Protein AF-A0A9E3BEH0-F1 (afdb_monomer)

Sequence (137 aa):
MIRALLLALLLLCVAPVHAPAQGVAAADPRVEAAIPAAARARPGVRLDPEAATRAYLATVPPAERARSDAYFEGGYWIRLWSFLLSAAVLLLVLAAGWSRRMRDRAERITRRRSLQVFVYWVQLAAVTTLLGFPLDV

Structure (mmCIF, N/CA/C/O backbone):
data_AF-A0A9E3BEH0-F1
#
_entry.id   AF-A0A9E3BEH0-F1
#
loop_
_atom_site.group_PDB
_atom_site.id
_atom_site.type_symbol
_atom_site.label_atom_id
_atom_site.label_alt_id
_atom_site.label_comp_id
_atom_site.label_asym_id
_atom_site.label_entity_id
_atom_site.label_seq_id
_atom_site.pdbx_PDB_ins_code
_atom_site.Cartn_x
_atom_site.Cartn_y
_atom_site.Cartn_z
_atom_site.occupancy
_atom_site.B_iso_or_equiv
_atom_site.auth_seq_id
_atom_site.auth_comp_id
_atom_site.auth_asym_id
_atom_site.auth_atom_id
_atom_site.pdbx_PDB_model_num
ATOM 1 N N . MET A 1 1 ? -1.594 -27.669 25.861 1.00 58.53 1 MET A N 1
ATOM 2 C CA . MET A 1 1 ? -2.152 -27.735 24.489 1.00 58.53 1 MET A CA 1
ATOM 3 C C . MET A 1 1 ? -1.660 -26.603 23.583 1.00 58.53 1 MET A C 1
ATOM 5 O O . MET A 1 1 ? -1.070 -26.913 22.563 1.00 58.53 1 MET A O 1
ATOM 9 N N . ILE A 1 2 ? -1.781 -25.320 23.955 1.00 53.97 2 ILE A N 1
ATOM 10 C CA . ILE A 1 2 ? -1.385 -24.173 23.096 1.00 53.97 2 ILE A CA 1
ATOM 11 C C . ILE A 1 2 ? 0.111 -24.166 22.709 1.00 53.97 2 ILE A C 1
ATOM 13 O O . ILE A 1 2 ? 0.450 -23.875 21.568 1.00 53.97 2 ILE A O 1
ATOM 17 N N . ARG A 1 3 ? 1.017 -24.560 23.617 1.00 52.56 3 ARG A N 1
ATOM 18 C CA . ARG A 1 3 ? 2.463 -24.667 23.322 1.00 52.56 3 ARG A CA 1
ATOM 19 C C . ARG A 1 3 ? 2.807 -25.780 22.322 1.00 52.56 3 ARG A C 1
ATOM 21 O O . ARG A 1 3 ? 3.706 -25.599 21.514 1.00 52.56 3 ARG A O 1
ATOM 28 N N . ALA A 1 4 ? 2.070 -26.892 22.348 1.00 58.53 4 ALA A N 1
ATOM 29 C CA . ALA A 1 4 ? 2.240 -27.988 21.390 1.00 58.53 4 ALA A CA 1
ATOM 30 C C . ALA A 1 4 ? 1.691 -27.610 20.003 1.00 58.53 4 ALA A C 1
ATOM 32 O O . ALA A 1 4 ? 2.289 -27.957 18.992 1.00 58.53 4 ALA A O 1
ATOM 33 N N . LEU A 1 5 ? 0.606 -26.825 19.967 1.00 56.78 5 LEU A N 1
ATOM 34 C CA . LEU A 1 5 ? 0.041 -26.274 18.735 1.00 56.78 5 LEU A CA 1
ATOM 35 C C . LEU A 1 5 ? 0.991 -25.257 18.074 1.00 56.78 5 LEU A C 1
ATOM 37 O O . LEU A 1 5 ? 1.171 -25.283 16.863 1.00 56.78 5 LEU A O 1
ATOM 41 N N . LEU A 1 6 ? 1.643 -24.401 18.873 1.00 54.78 6 LEU A N 1
ATOM 42 C CA . LEU A 1 6 ? 2.631 -23.425 18.392 1.00 54.78 6 LEU A CA 1
ATOM 43 C C . LEU A 1 6 ? 3.910 -24.088 17.867 1.00 54.78 6 LEU A C 1
ATOM 45 O O . LEU A 1 6 ? 4.435 -23.644 16.854 1.00 54.78 6 LEU A O 1
ATOM 49 N N . LEU A 1 7 ? 4.384 -25.163 18.508 1.00 59.94 7 LEU A N 1
ATOM 50 C CA . LEU A 1 7 ? 5.532 -25.947 18.031 1.00 59.94 7 LEU A CA 1
ATOM 51 C C . LEU A 1 7 ? 5.214 -26.712 16.738 1.00 59.94 7 LEU A C 1
ATOM 53 O O . LEU A 1 7 ? 6.043 -26.733 15.833 1.00 59.94 7 LEU A O 1
ATOM 57 N N . ALA A 1 8 ? 4.008 -27.274 16.613 1.00 60.84 8 ALA A N 1
ATOM 58 C CA . ALA A 1 8 ? 3.556 -27.933 15.387 1.00 60.84 8 ALA A CA 1
ATOM 59 C C . ALA A 1 8 ? 3.402 -26.946 14.212 1.00 60.84 8 ALA A C 1
ATOM 61 O O . ALA A 1 8 ? 3.768 -27.273 13.086 1.00 60.84 8 ALA A O 1
ATOM 62 N N . LEU A 1 9 ? 2.931 -25.721 14.479 1.00 58.12 9 LEU A N 1
ATOM 63 C CA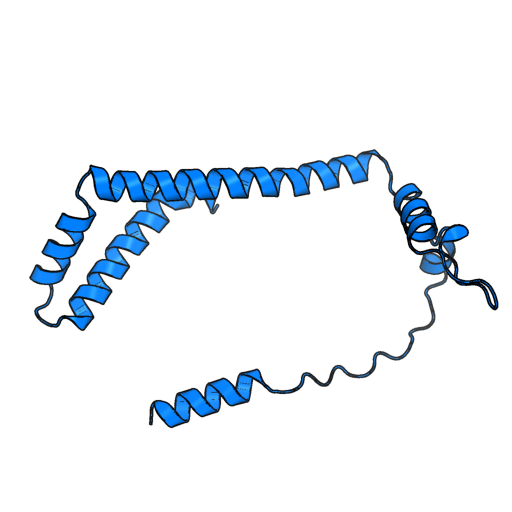 . LEU A 1 9 ? 2.822 -24.658 13.473 1.00 58.12 9 LEU A CA 1
ATOM 64 C C . LEU A 1 9 ? 4.202 -24.127 13.037 1.00 58.12 9 LEU A C 1
ATOM 66 O O . LEU A 1 9 ? 4.404 -23.833 11.863 1.00 58.12 9 LEU A O 1
ATOM 70 N N . LEU A 1 10 ? 5.168 -24.057 13.962 1.00 59.06 10 LEU A N 1
ATOM 71 C CA . LEU A 1 10 ? 6.558 -23.682 13.671 1.00 59.06 10 LEU A CA 1
ATOM 72 C C . LEU A 1 10 ? 7.296 -24.751 12.850 1.00 59.06 10 LEU A C 1
ATOM 74 O O . LEU A 1 10 ? 8.058 -24.402 11.955 1.00 59.06 10 LEU A O 1
ATOM 78 N N . LEU A 1 11 ? 7.040 -26.038 13.108 1.00 58.72 11 LEU A N 1
ATOM 79 C CA . LEU A 1 11 ? 7.602 -27.157 12.338 1.00 58.72 11 LEU A CA 1
ATOM 80 C C . LEU A 1 11 ? 7.026 -27.253 10.915 1.00 58.72 11 LEU A C 1
ATOM 82 O O . LEU A 1 11 ? 7.751 -27.638 10.001 1.00 58.72 11 LEU A O 1
ATOM 86 N N . LEU A 1 12 ? 5.770 -26.843 10.698 1.00 61.19 12 LEU A N 1
ATOM 87 C CA . LEU A 1 12 ? 5.153 -26.801 9.365 1.00 61.19 12 LEU A CA 1
ATOM 88 C C . LEU A 1 12 ? 5.767 -25.712 8.457 1.00 61.19 12 LEU A C 1
ATOM 90 O O . LEU A 1 12 ? 5.819 -25.890 7.244 1.00 61.19 12 LEU A O 1
ATOM 94 N N . CYS A 1 13 ? 6.292 -24.619 9.029 1.00 52.22 13 CYS A N 1
ATOM 95 C CA . CYS A 1 13 ? 6.975 -23.553 8.279 1.00 52.22 13 CYS A CA 1
ATOM 96 C C . CYS A 1 13 ? 8.403 -23.906 7.820 1.00 52.22 13 CYS A C 1
ATOM 98 O O . CYS A 1 13 ? 8.949 -23.193 6.983 1.00 52.22 13 CYS A O 1
ATOM 100 N N . VAL A 1 14 ? 9.021 -24.972 8.349 1.00 57.53 14 VAL A N 1
ATOM 101 C CA . VAL A 1 14 ? 10.416 -25.365 8.042 1.00 57.53 14 VAL A CA 1
ATOM 102 C C . VAL A 1 14 ? 10.466 -26.655 7.213 1.00 57.53 14 VAL A C 1
ATOM 104 O O . VAL A 1 14 ? 11.478 -27.348 7.172 1.00 57.53 14 VAL A O 1
ATOM 107 N N . ALA A 1 15 ? 9.379 -27.007 6.521 1.00 54.38 15 ALA A N 1
ATOM 108 C CA . ALA A 1 15 ? 9.456 -28.046 5.504 1.00 54.38 15 ALA A CA 1
ATOM 109 C C . ALA A 1 15 ? 10.386 -27.553 4.378 1.00 54.38 15 ALA A C 1
ATOM 111 O O . ALA A 1 15 ? 10.097 -26.522 3.763 1.00 54.38 15 ALA A O 1
ATOM 112 N N . PRO A 1 16 ? 11.505 -28.241 4.090 1.00 57.59 16 PRO A N 1
ATOM 113 C CA . PRO A 1 16 ? 12.325 -27.883 2.953 1.00 57.59 16 PRO A CA 1
ATOM 114 C C . PRO A 1 16 ? 11.484 -28.171 1.713 1.00 57.59 16 PRO A C 1
ATOM 116 O O . PRO A 1 16 ? 11.146 -29.322 1.432 1.00 57.59 16 PRO A O 1
ATOM 119 N N . VAL A 1 17 ? 11.118 -27.122 0.981 1.00 64.06 17 VAL A N 1
ATOM 120 C CA . VAL A 1 17 ? 10.612 -27.265 -0.381 1.00 64.06 17 VAL A CA 1
ATOM 121 C C . VAL A 1 17 ? 11.734 -27.929 -1.174 1.00 64.06 17 VAL A C 1
ATOM 123 O O . VAL A 1 17 ? 12.687 -27.277 -1.595 1.00 64.06 17 VAL A O 1
ATOM 126 N N . HIS A 1 18 ? 11.660 -29.250 -1.332 1.00 58.75 18 HIS A N 1
ATOM 127 C CA . HIS A 1 18 ? 12.439 -29.958 -2.334 1.00 58.75 18 HIS A CA 1
ATOM 128 C C . HIS A 1 18 ? 11.844 -29.567 -3.682 1.00 58.75 18 HIS A C 1
ATOM 130 O O . HIS A 1 18 ? 10.904 -30.191 -4.174 1.00 58.75 18 HIS A O 1
ATOM 136 N N . ALA A 1 19 ? 12.358 -28.477 -4.250 1.00 59.44 19 ALA A N 1
ATOM 137 C CA . ALA A 1 19 ? 12.139 -28.183 -5.650 1.00 59.44 19 ALA A CA 1
ATOM 138 C C . ALA A 1 19 ? 12.733 -29.358 -6.446 1.00 59.44 19 ALA A C 1
ATOM 140 O O . ALA A 1 19 ? 13.916 -29.664 -6.261 1.00 59.44 19 ALA A O 1
ATOM 141 N N . PRO A 1 20 ? 11.952 -30.056 -7.291 1.00 58.12 20 PRO A N 1
ATOM 142 C CA . PRO A 1 20 ? 12.543 -31.017 -8.206 1.00 58.12 20 PRO A CA 1
ATOM 143 C C . PRO A 1 20 ? 13.570 -30.263 -9.052 1.00 58.12 20 PRO A C 1
ATOM 145 O O . PRO A 1 20 ? 13.279 -29.171 -9.545 1.00 58.12 20 PRO A O 1
ATOM 148 N N . ALA A 1 21 ? 14.777 -30.815 -9.180 1.00 52.78 21 ALA A N 1
ATOM 149 C CA . ALA A 1 21 ? 15.796 -30.264 -10.059 1.00 52.78 21 ALA A CA 1
ATOM 150 C C . ALA A 1 21 ? 15.185 -30.131 -11.460 1.00 52.78 21 ALA A C 1
ATOM 152 O O . ALA A 1 21 ? 14.893 -31.133 -12.114 1.00 52.78 21 ALA A O 1
ATOM 153 N N . GLN A 1 22 ? 14.919 -28.894 -11.884 1.00 59.81 22 GLN A N 1
ATOM 154 C CA . GLN A 1 22 ? 14.435 -28.624 -13.227 1.00 59.81 22 GLN A CA 1
ATOM 155 C C . GLN A 1 22 ? 15.551 -29.053 -14.176 1.00 59.81 22 GLN A C 1
ATOM 157 O O . GLN A 1 22 ? 16.616 -28.437 -14.211 1.00 59.81 22 GLN A O 1
ATOM 162 N N . GLY A 1 23 ? 15.336 -30.161 -14.888 1.00 55.28 23 GLY A N 1
ATOM 163 C CA . GLY A 1 23 ? 16.220 -30.557 -15.974 1.00 55.28 23 GLY A CA 1
ATOM 164 C C . GLY A 1 23 ? 16.356 -29.384 -16.937 1.00 55.28 23 GLY A C 1
ATOM 165 O O . GLY A 1 23 ? 15.375 -28.681 -17.186 1.00 55.28 23 GLY A O 1
ATOM 166 N N . VAL A 1 24 ? 17.570 -29.148 -17.436 1.00 60.59 24 VAL A N 1
ATOM 167 C CA . VAL A 1 24 ? 17.837 -28.115 -18.440 1.00 60.59 24 VAL A CA 1
ATOM 168 C C . VAL A 1 24 ? 16.998 -28.456 -19.669 1.00 60.59 24 VAL A C 1
ATOM 170 O O . VAL A 1 24 ? 17.376 -29.302 -20.478 1.00 60.59 24 VAL A O 1
ATOM 173 N N . ALA A 1 25 ? 15.809 -27.863 -19.761 1.00 61.53 25 ALA A N 1
ATOM 174 C CA . ALA A 1 25 ? 14.980 -27.949 -20.946 1.00 61.53 25 ALA A CA 1
ATOM 175 C C . ALA A 1 25 ? 15.812 -27.419 -22.116 1.00 61.53 25 ALA A C 1
ATOM 177 O O . ALA A 1 25 ? 16.479 -26.390 -21.981 1.00 61.53 25 ALA A O 1
ATOM 178 N N . ALA A 1 26 ? 15.807 -28.145 -23.236 1.00 62.00 26 ALA A N 1
ATOM 179 C CA . ALA A 1 26 ? 16.465 -27.698 -24.455 1.00 62.00 26 ALA A CA 1
ATOM 180 C C . ALA A 1 26 ? 16.035 -26.253 -24.748 1.00 62.00 26 ALA A C 1
ATOM 182 O O . ALA A 1 26 ? 14.838 -25.958 -24.758 1.00 62.00 26 ALA A O 1
ATOM 183 N N . ALA A 1 27 ? 17.014 -25.357 -24.902 1.00 63.59 27 ALA A N 1
ATOM 184 C CA . ALA A 1 27 ? 16.754 -23.942 -25.114 1.00 63.59 27 ALA A CA 1
ATOM 185 C C . ALA A 1 27 ? 15.856 -23.770 -26.347 1.00 63.59 27 ALA A C 1
ATOM 187 O O . ALA A 1 27 ? 16.148 -24.312 -27.413 1.00 63.59 27 ALA A O 1
ATOM 188 N N . ASP A 1 28 ? 14.746 -23.044 -26.194 1.00 73.19 28 ASP A N 1
ATOM 189 C CA . ASP A 1 28 ? 13.890 -22.709 -27.328 1.00 73.19 28 ASP A CA 1
ATOM 190 C C . ASP A 1 28 ? 14.721 -21.857 -28.309 1.00 73.19 28 ASP A C 1
ATOM 192 O O . ASP A 1 28 ? 15.203 -20.782 -27.929 1.00 73.19 28 ASP A O 1
ATOM 196 N N . PRO A 1 29 ? 14.901 -22.290 -29.570 1.00 67.94 29 PRO A N 1
ATOM 197 C CA . PRO A 1 29 ? 15.722 -21.576 -30.546 1.00 67.94 29 PRO A CA 1
ATOM 198 C C . PRO A 1 29 ? 15.234 -20.141 -30.805 1.00 67.94 29 PRO A C 1
ATOM 200 O O . PRO A 1 29 ? 16.019 -19.283 -31.213 1.00 67.94 29 PRO A O 1
ATOM 203 N N . ARG A 1 30 ? 13.956 -19.839 -30.529 1.00 67.12 30 ARG A N 1
ATOM 204 C CA . ARG A 1 30 ? 13.410 -18.473 -30.602 1.00 67.12 30 ARG A CA 1
ATOM 205 C C . ARG A 1 30 ? 13.953 -17.576 -29.494 1.00 67.12 30 ARG A C 1
ATOM 207 O O . ARG A 1 30 ? 14.204 -16.397 -29.733 1.00 67.12 30 ARG A O 1
ATOM 214 N N . VAL A 1 31 ? 14.164 -18.134 -28.303 1.00 67.88 31 VAL A N 1
ATOM 215 C CA . VAL A 1 31 ? 14.746 -17.423 -27.159 1.00 67.88 31 VAL A CA 1
ATOM 216 C C . VAL A 1 31 ? 16.229 -17.165 -27.413 1.00 67.88 31 VAL A C 1
ATOM 218 O O . VAL A 1 31 ? 16.702 -16.060 -27.175 1.00 67.88 31 VAL A O 1
ATOM 221 N N . GLU A 1 32 ? 16.951 -18.125 -27.989 1.00 68.81 32 GLU A N 1
ATOM 222 C CA . GLU A 1 32 ? 18.387 -17.995 -28.269 1.00 68.81 32 GLU A CA 1
ATOM 223 C C . GLU A 1 32 ? 18.707 -16.985 -29.391 1.00 68.81 32 GLU A C 1
ATOM 225 O O . GLU A 1 32 ? 19.709 -16.254 -29.338 1.00 68.81 32 GLU A O 1
ATOM 230 N N . ALA A 1 33 ? 17.808 -16.862 -30.373 1.00 69.94 33 ALA A N 1
ATOM 231 C CA . ALA A 1 33 ? 17.869 -15.819 -31.395 1.00 69.94 33 ALA A CA 1
ATOM 232 C C . ALA A 1 33 ? 17.656 -14.407 -30.814 1.00 69.94 33 ALA A C 1
ATOM 234 O O . ALA A 1 33 ? 18.264 -13.453 -31.302 1.00 69.94 33 ALA A O 1
ATOM 235 N N . ALA A 1 34 ? 16.855 -14.278 -29.751 1.00 75.88 34 ALA A N 1
ATOM 236 C CA . ALA A 1 34 ? 16.532 -13.004 -29.107 1.00 75.88 34 ALA A CA 1
ATOM 237 C C . ALA A 1 34 ? 17.630 -12.478 -28.155 1.00 75.88 34 ALA A C 1
ATOM 239 O O . ALA A 1 34 ? 17.575 -11.319 -27.743 1.00 75.88 34 ALA A O 1
ATOM 240 N N . ILE A 1 35 ? 18.641 -13.290 -27.814 1.00 81.88 35 ILE A N 1
ATOM 241 C CA . ILE A 1 35 ? 19.744 -12.872 -26.933 1.00 81.88 35 ILE A CA 1
ATOM 242 C C . ILE A 1 35 ? 20.724 -11.966 -27.707 1.00 81.88 35 ILE A C 1
ATOM 244 O O . ILE A 1 35 ? 21.282 -12.388 -28.724 1.00 81.88 35 ILE A O 1
ATOM 248 N N . PRO A 1 36 ? 21.015 -10.740 -27.234 1.00 85.12 36 PRO A N 1
ATOM 249 C CA . PRO A 1 36 ? 22.033 -9.880 -27.834 1.00 85.12 36 PRO A CA 1
ATOM 250 C C . PRO A 1 36 ? 23.416 -10.532 -27.813 1.00 85.12 36 PRO A C 1
ATOM 252 O O . PRO A 1 36 ? 23.778 -11.204 -26.851 1.00 85.12 36 PRO A O 1
ATOM 255 N N . ALA A 1 37 ? 24.248 -10.268 -28.822 1.00 83.69 37 ALA A N 1
ATOM 256 C CA . ALA A 1 37 ? 25.580 -10.871 -28.923 1.00 83.69 37 ALA A CA 1
ATOM 257 C C . ALA A 1 37 ? 26.461 -10.642 -27.678 1.00 83.69 37 ALA A C 1
ATOM 259 O O . ALA A 1 37 ? 27.168 -11.556 -27.266 1.00 83.69 37 ALA A O 1
ATOM 260 N N . ALA A 1 38 ? 26.371 -9.465 -27.049 1.00 82.56 38 ALA A N 1
ATOM 261 C CA . ALA A 1 38 ? 27.107 -9.139 -25.824 1.00 82.56 38 ALA A CA 1
ATOM 262 C C . ALA A 1 38 ? 26.606 -9.885 -24.569 1.00 82.56 38 ALA A C 1
ATOM 264 O O . ALA A 1 38 ? 27.313 -9.931 -23.569 1.00 82.56 38 ALA A O 1
ATOM 265 N N . ALA A 1 39 ? 25.409 -10.476 -24.617 1.00 83.94 39 ALA A N 1
ATOM 266 C CA . ALA A 1 39 ? 24.830 -11.271 -23.536 1.00 83.94 39 ALA A CA 1
ATOM 267 C C . ALA A 1 39 ? 24.998 -12.789 -23.744 1.00 83.94 39 ALA A C 1
ATOM 269 O O . ALA A 1 39 ? 24.595 -13.574 -22.887 1.00 83.94 39 ALA A O 1
ATOM 270 N N . ARG A 1 40 ? 25.596 -13.224 -24.864 1.00 83.88 40 ARG A N 1
ATOM 271 C CA . ARG A 1 40 ? 25.850 -14.645 -25.130 1.00 83.88 40 ARG A CA 1
ATOM 272 C C . ARG A 1 40 ? 27.103 -15.115 -24.398 1.00 83.88 40 ARG A C 1
ATOM 274 O O . ARG A 1 40 ? 28.184 -14.555 -24.575 1.00 83.88 40 ARG A O 1
ATOM 281 N N . ALA A 1 41 ? 26.966 -16.186 -23.620 1.00 81.44 41 ALA A N 1
ATOM 282 C CA . ALA A 1 41 ? 28.108 -16.860 -23.016 1.00 81.44 41 ALA A CA 1
ATOM 283 C C . ALA A 1 41 ? 29.012 -17.456 -24.110 1.00 81.44 41 ALA A C 1
ATOM 285 O O . ALA A 1 41 ? 28.530 -18.118 -25.032 1.00 81.44 41 ALA A O 1
ATOM 286 N N . ARG A 1 42 ? 30.329 -17.230 -24.009 1.00 80.88 42 ARG A N 1
ATOM 287 C CA . ARG A 1 42 ? 31.331 -17.784 -24.931 1.00 80.88 42 ARG A CA 1
ATOM 288 C C . ARG A 1 42 ? 32.385 -18.585 -24.163 1.00 80.88 42 ARG A C 1
ATOM 290 O O . ARG A 1 42 ? 32.877 -18.091 -23.148 1.00 80.88 42 ARG A O 1
ATOM 297 N N . PRO A 1 43 ? 32.780 -19.778 -24.643 1.00 84.00 43 PRO A N 1
ATOM 298 C CA . PRO A 1 43 ? 33.865 -20.536 -24.030 1.00 84.00 43 PRO A CA 1
ATOM 299 C C . PRO A 1 43 ? 35.151 -19.702 -23.954 1.00 84.00 43 PRO A C 1
ATOM 301 O O . PRO A 1 43 ? 35.544 -19.078 -24.937 1.00 84.00 43 PRO A O 1
ATOM 304 N N . GLY A 1 44 ? 35.789 -19.671 -22.782 1.00 82.62 44 GLY A N 1
ATOM 305 C CA . GLY A 1 44 ? 37.045 -18.941 -22.562 1.00 82.62 44 GLY A CA 1
ATOM 306 C C . GLY A 1 44 ? 36.919 -17.417 -22.434 1.00 82.62 44 GLY A C 1
ATOM 307 O O . GLY A 1 44 ? 37.923 -16.758 -22.180 1.00 82.62 44 GLY A O 1
ATOM 308 N N . VAL A 1 45 ? 35.713 -16.847 -22.556 1.00 84.94 45 VAL A N 1
ATOM 309 C CA . VAL A 1 45 ? 35.461 -15.408 -22.380 1.00 84.94 45 VAL A CA 1
ATOM 310 C C . VAL A 1 45 ? 34.622 -15.193 -21.124 1.00 84.94 45 VAL A C 1
ATOM 312 O O . VAL A 1 45 ? 33.549 -15.775 -20.972 1.00 84.94 45 VAL A O 1
ATOM 315 N N . ARG A 1 46 ? 35.093 -14.337 -20.211 1.00 86.06 46 ARG A N 1
ATOM 316 C CA . ARG A 1 46 ? 34.326 -13.969 -19.015 1.00 86.06 46 ARG A CA 1
ATOM 317 C C . ARG A 1 46 ? 33.148 -13.079 -19.417 1.00 86.06 46 ARG A C 1
ATOM 319 O O . ARG A 1 46 ? 33.346 -12.076 -20.095 1.00 86.06 46 ARG A O 1
ATOM 326 N N . LEU A 1 47 ? 31.942 -13.437 -18.981 1.00 88.19 47 LEU A N 1
ATOM 327 C CA . LEU A 1 47 ? 30.749 -12.615 -19.185 1.00 88.19 47 LEU A CA 1
ATOM 328 C C . LEU A 1 47 ? 30.890 -11.299 -18.407 1.00 88.19 47 LEU A C 1
ATOM 330 O O . LEU A 1 47 ? 31.189 -11.328 -17.212 1.00 88.19 47 LEU A O 1
ATOM 334 N N . ASP A 1 48 ? 30.662 -10.172 -19.079 1.00 90.06 48 ASP A N 1
ATOM 335 C CA . ASP A 1 48 ? 30.476 -8.869 -18.440 1.00 90.06 48 ASP A CA 1
ATOM 336 C C . ASP A 1 48 ? 28.975 -8.667 -18.165 1.00 90.06 48 ASP A C 1
ATOM 338 O O . ASP A 1 48 ? 28.206 -8.460 -19.111 1.00 90.06 48 ASP A O 1
ATOM 342 N N . PRO A 1 49 ? 28.531 -8.737 -16.896 1.00 90.31 49 PRO A N 1
ATOM 343 C CA . PRO A 1 49 ? 27.119 -8.608 -16.560 1.00 90.31 49 PRO A CA 1
ATOM 344 C C . PRO A 1 49 ? 26.536 -7.247 -16.946 1.00 90.31 49 PRO A C 1
ATOM 346 O O . PRO A 1 49 ? 25.365 -7.174 -17.321 1.00 90.31 49 PRO A O 1
ATOM 349 N N . GLU A 1 50 ? 27.325 -6.172 -16.878 1.00 93.31 50 GLU A N 1
ATOM 350 C CA . GLU A 1 50 ? 26.834 -4.826 -17.167 1.00 93.31 50 GLU A CA 1
ATOM 351 C C . GLU A 1 50 ? 26.623 -4.644 -18.672 1.00 93.31 50 GLU A C 1
ATOM 353 O O . GLU A 1 50 ? 25.541 -4.235 -19.101 1.00 93.31 50 GLU A O 1
ATOM 358 N N . ALA A 1 51 ? 27.614 -5.014 -19.491 1.00 90.31 51 ALA A N 1
ATOM 359 C CA . ALA A 1 51 ? 27.491 -4.959 -20.946 1.00 90.31 51 ALA A CA 1
ATOM 360 C C . ALA A 1 51 ? 26.383 -5.886 -21.470 1.00 90.31 51 ALA A C 1
ATOM 362 O O . ALA A 1 51 ? 25.606 -5.477 -22.337 1.00 90.31 51 ALA A O 1
ATOM 363 N N . ALA A 1 52 ? 26.264 -7.096 -20.914 1.00 91.38 52 ALA A N 1
ATOM 364 C CA . ALA A 1 52 ? 25.191 -8.030 -21.244 1.00 91.38 52 ALA A CA 1
ATOM 365 C C . ALA A 1 52 ? 23.809 -7.443 -20.914 1.00 91.38 52 ALA A C 1
ATOM 367 O O . ALA A 1 52 ? 22.913 -7.452 -21.760 1.00 91.38 52 ALA A O 1
ATOM 368 N N . THR A 1 53 ? 23.654 -6.864 -19.718 1.00 92.12 53 THR A N 1
ATOM 369 C CA . THR A 1 53 ? 22.398 -6.234 -19.281 1.00 92.12 53 THR A CA 1
ATOM 370 C C . THR A 1 53 ? 22.054 -5.035 -20.151 1.00 92.12 53 THR A C 1
ATOM 372 O O . THR A 1 53 ? 20.919 -4.905 -20.597 1.00 92.12 53 THR A O 1
ATOM 375 N N . ARG A 1 54 ? 23.026 -4.173 -20.460 1.00 93.12 54 ARG A N 1
ATOM 376 C CA . ARG A 1 54 ? 22.807 -2.996 -21.308 1.00 93.12 54 ARG A CA 1
ATOM 377 C C . ARG A 1 54 ? 22.384 -3.391 -22.720 1.00 93.12 54 ARG A C 1
ATOM 379 O O . ARG A 1 54 ? 21.459 -2.796 -23.265 1.00 93.12 54 ARG A O 1
ATOM 386 N N . ALA A 1 55 ? 23.021 -4.412 -23.292 1.00 92.62 55 ALA A N 1
ATOM 387 C CA . ALA A 1 55 ? 22.657 -4.936 -24.603 1.00 92.62 55 ALA A CA 1
ATOM 388 C C . ALA A 1 55 ? 21.259 -5.566 -24.601 1.00 92.62 55 ALA A C 1
ATOM 390 O O . ALA A 1 55 ? 20.527 -5.413 -25.574 1.00 92.62 55 ALA A O 1
ATOM 391 N N . TYR A 1 56 ? 20.875 -6.231 -23.509 1.00 90.06 56 TYR A N 1
ATOM 392 C CA . TYR A 1 56 ? 19.522 -6.757 -23.341 1.00 90.06 56 TYR A CA 1
ATOM 393 C C . TYR A 1 56 ? 18.497 -5.634 -23.203 1.00 90.06 56 TYR A C 1
ATOM 395 O O . TYR A 1 56 ? 17.510 -5.610 -23.922 1.00 90.06 56 TYR A O 1
ATOM 403 N N . LEU A 1 57 ? 18.751 -4.637 -22.357 1.00 91.06 57 LEU A N 1
ATOM 404 C CA . LEU A 1 57 ? 17.870 -3.481 -22.234 1.00 91.06 57 LEU A CA 1
ATOM 405 C C . LEU A 1 57 ? 17.729 -2.741 -23.573 1.00 91.06 57 LEU A C 1
ATOM 407 O O . LEU A 1 57 ? 16.644 -2.263 -23.887 1.00 91.06 57 LEU A O 1
ATOM 411 N N . ALA A 1 58 ? 18.769 -2.678 -24.403 1.00 92.56 58 ALA A N 1
ATOM 412 C CA . ALA A 1 58 ? 18.680 -2.060 -25.725 1.00 92.56 58 ALA A CA 1
ATOM 413 C C . ALA A 1 58 ? 17.685 -2.753 -26.684 1.00 92.56 58 ALA A C 1
ATOM 415 O O . ALA A 1 58 ? 17.265 -2.120 -27.649 1.00 92.56 58 ALA A O 1
ATOM 416 N N . THR A 1 59 ? 17.272 -4.004 -26.431 1.00 91.25 59 THR A N 1
ATOM 417 C CA . THR A 1 59 ? 16.241 -4.681 -27.245 1.00 91.25 59 THR A CA 1
ATOM 418 C C . THR A 1 59 ? 14.818 -4.262 -26.882 1.00 91.25 59 THR A C 1
ATOM 420 O O . THR A 1 59 ? 13.903 -4.471 -27.677 1.00 91.25 59 THR A O 1
ATOM 423 N N . VAL A 1 60 ? 14.614 -3.658 -25.705 1.00 91.06 60 VAL A N 1
ATOM 424 C CA . VAL A 1 60 ? 13.290 -3.236 -25.236 1.00 91.06 60 VAL A CA 1
ATOM 425 C C . VAL A 1 60 ? 12.859 -1.972 -25.989 1.00 91.06 60 VAL A C 1
ATOM 427 O O . VAL A 1 60 ? 13.555 -0.954 -25.900 1.00 91.06 60 VAL A O 1
ATOM 430 N N . PRO A 1 61 ? 11.707 -1.985 -26.692 1.00 94.31 61 PRO A N 1
ATOM 431 C CA . PRO A 1 61 ? 11.204 -0.804 -27.382 1.00 94.31 61 PRO A CA 1
ATOM 432 C C . PRO A 1 61 ? 11.013 0.380 -26.419 1.00 94.31 61 PRO A C 1
ATOM 434 O O . PRO A 1 61 ? 10.522 0.190 -25.302 1.00 94.31 61 PRO A O 1
ATOM 437 N N . PRO A 1 62 ? 11.330 1.620 -26.836 1.00 92.62 62 PRO A N 1
ATOM 438 C CA . PRO A 1 62 ? 11.277 2.787 -25.953 1.00 92.62 62 PRO A CA 1
ATOM 439 C C . PRO A 1 62 ? 9.870 3.056 -25.404 1.00 92.62 62 PRO A C 1
ATOM 441 O O . PRO A 1 62 ? 9.732 3.461 -24.255 1.00 92.62 62 PRO A O 1
ATOM 444 N N . ALA A 1 63 ? 8.825 2.776 -26.190 1.00 94.81 63 A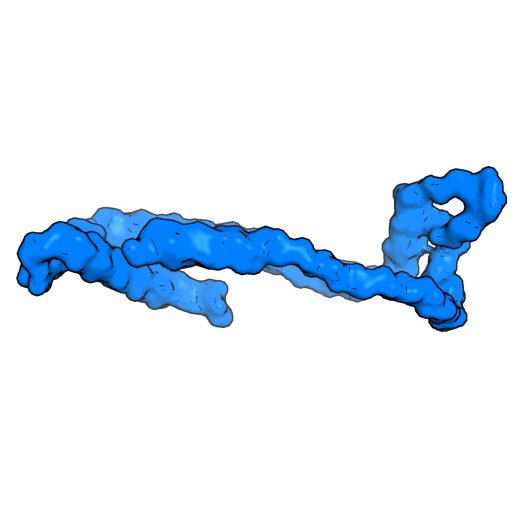LA A N 1
ATOM 445 C CA . ALA A 1 63 ? 7.438 2.917 -25.751 1.00 94.81 63 ALA A CA 1
ATOM 446 C C . ALA A 1 63 ? 7.066 1.927 -24.631 1.00 94.81 63 ALA A C 1
ATOM 448 O O . ALA A 1 63 ? 6.366 2.301 -23.694 1.00 94.81 63 ALA A O 1
ATOM 449 N N . GLU A 1 64 ? 7.558 0.687 -24.695 1.00 93.56 64 GLU A N 1
ATOM 450 C CA . GLU A 1 64 ? 7.302 -0.321 -23.657 1.00 93.56 64 GLU A CA 1
ATOM 451 C C . GLU A 1 64 ? 8.086 -0.016 -22.379 1.00 93.56 64 GLU A C 1
ATOM 453 O O . GLU A 1 64 ? 7.548 -0.142 -21.280 1.00 93.56 64 GLU A O 1
ATOM 458 N N . ARG A 1 65 ? 9.325 0.482 -22.511 1.00 92.75 65 ARG A N 1
ATOM 459 C CA . ARG A 1 65 ? 10.083 0.998 -21.363 1.00 92.75 65 ARG A CA 1
ATOM 460 C C . ARG A 1 65 ? 9.338 2.144 -20.680 1.00 92.75 65 ARG A C 1
ATOM 462 O O . ARG A 1 65 ? 9.114 2.070 -19.482 1.00 92.75 65 ARG A O 1
ATOM 469 N N . ALA A 1 66 ? 8.883 3.144 -21.436 1.00 95.00 66 ALA A N 1
ATOM 470 C CA . ALA A 1 66 ? 8.159 4.281 -20.869 1.00 95.00 66 ALA A CA 1
ATOM 471 C C . ALA A 1 66 ? 6.865 3.861 -20.144 1.00 95.00 66 ALA A C 1
ATOM 473 O O . ALA A 1 66 ? 6.542 4.403 -19.090 1.00 95.00 66 ALA A O 1
ATOM 474 N N . ARG A 1 67 ? 6.135 2.869 -20.675 1.00 94.81 67 ARG A N 1
ATOM 475 C CA . ARG A 1 67 ? 4.953 2.298 -20.003 1.00 94.81 67 ARG A CA 1
ATOM 476 C C . ARG A 1 67 ? 5.310 1.594 -18.698 1.00 94.81 67 ARG A C 1
ATOM 478 O O . ARG A 1 67 ? 4.620 1.782 -17.701 1.00 94.81 67 ARG A O 1
ATOM 485 N N . SER A 1 68 ? 6.372 0.792 -18.718 1.00 94.12 68 SER A N 1
ATOM 486 C CA . SER A 1 68 ? 6.906 0.125 -17.532 1.00 94.12 68 SER A CA 1
ATOM 487 C C . SER A 1 68 ? 7.285 1.150 -16.462 1.00 94.12 68 SER A C 1
ATOM 489 O O . SER A 1 68 ? 6.813 1.053 -15.331 1.00 94.12 68 SER A O 1
ATOM 491 N N . ASP A 1 69 ? 8.070 2.163 -16.827 1.00 94.94 69 ASP A N 1
ATOM 492 C CA . ASP A 1 69 ? 8.525 3.208 -15.909 1.00 94.94 69 ASP A CA 1
ATOM 493 C C . ASP A 1 69 ? 7.335 3.946 -15.285 1.00 94.94 69 ASP A C 1
ATOM 495 O O . ASP A 1 69 ? 7.249 4.037 -14.063 1.00 94.94 69 ASP A O 1
ATOM 499 N N . ALA A 1 70 ? 6.346 4.351 -16.089 1.00 95.38 70 ALA A N 1
ATOM 500 C CA . ALA A 1 70 ? 5.132 4.998 -15.589 1.00 95.38 70 ALA A CA 1
ATOM 501 C C . ALA A 1 70 ? 4.354 4.126 -14.582 1.00 95.38 70 ALA A C 1
ATOM 503 O O . ALA A 1 70 ? 3.846 4.633 -13.580 1.00 95.38 70 ALA A O 1
ATOM 504 N N . TYR A 1 71 ? 4.277 2.811 -14.814 1.00 92.75 71 TYR A N 1
ATOM 505 C CA . TYR A 1 71 ? 3.635 1.874 -13.889 1.00 92.75 71 TYR A CA 1
ATOM 506 C C . TYR A 1 71 ? 4.405 1.751 -12.565 1.00 92.75 71 TYR A C 1
ATOM 508 O O . TYR A 1 71 ? 3.811 1.818 -11.486 1.00 92.75 71 TYR A O 1
ATOM 516 N N . PHE A 1 72 ? 5.732 1.611 -12.631 1.00 93.94 72 PHE A N 1
ATOM 517 C CA . PHE A 1 72 ? 6.573 1.506 -11.436 1.00 93.94 72 PHE A CA 1
ATOM 518 C C . PHE A 1 72 ? 6.597 2.804 -10.630 1.00 93.94 72 PHE A C 1
ATOM 520 O O . PHE A 1 72 ? 6.471 2.772 -9.404 1.00 93.94 72 PHE A O 1
ATOM 527 N N . GLU A 1 73 ? 6.703 3.944 -11.307 1.00 94.69 73 GLU A N 1
ATOM 528 C CA . GLU A 1 73 ? 6.673 5.256 -10.671 1.00 94.69 73 GLU A CA 1
ATOM 529 C C . GLU A 1 73 ? 5.325 5.538 -10.009 1.00 94.69 73 GLU A C 1
ATOM 531 O O . GLU A 1 73 ? 5.290 6.059 -8.892 1.00 94.69 73 GLU A O 1
ATOM 536 N N . GLY A 1 74 ? 4.219 5.112 -10.629 1.00 94.12 74 GLY A N 1
ATOM 537 C CA . GLY A 1 74 ? 2.891 5.147 -10.015 1.00 94.12 74 GLY A CA 1
ATOM 538 C C . GLY A 1 74 ? 2.862 4.471 -8.640 1.00 94.12 74 GLY A C 1
ATOM 539 O O . GLY A 1 74 ? 2.294 5.013 -7.691 1.00 94.12 74 GLY A O 1
ATOM 540 N N . GLY A 1 75 ? 3.567 3.346 -8.484 1.00 92.88 75 GLY A N 1
ATOM 541 C CA . GLY A 1 75 ? 3.710 2.655 -7.202 1.00 92.88 75 GLY A CA 1
ATOM 542 C C . GLY A 1 75 ? 4.392 3.492 -6.110 1.00 92.88 75 GLY A C 1
ATOM 543 O O . GLY A 1 75 ? 4.018 3.393 -4.937 1.00 92.88 75 GLY A O 1
ATOM 544 N N . TYR A 1 76 ? 5.356 4.350 -6.461 1.00 95.25 76 TYR A N 1
ATOM 545 C CA . TYR A 1 76 ? 5.979 5.269 -5.498 1.00 95.25 76 TYR A CA 1
ATOM 546 C C . TYR A 1 76 ? 4.997 6.339 -5.024 1.00 95.25 76 TYR A C 1
ATOM 548 O O . TYR A 1 76 ? 4.929 6.621 -3.824 1.00 95.25 76 TYR A O 1
ATOM 556 N N . TRP A 1 77 ? 4.200 6.885 -5.943 1.00 95.00 77 TRP A N 1
ATOM 557 C CA . TRP A 1 77 ? 3.163 7.860 -5.614 1.00 95.00 77 TRP A CA 1
ATOM 558 C C . TRP A 1 77 ? 2.089 7.265 -4.710 1.00 95.00 77 TRP A C 1
ATOM 560 O O . TRP A 1 77 ? 1.752 7.871 -3.695 1.00 95.00 77 TRP A O 1
ATOM 570 N N . ILE A 1 78 ? 1.606 6.060 -5.018 1.00 93.69 78 ILE A N 1
ATOM 571 C CA . ILE A 1 78 ? 0.621 5.354 -4.186 1.00 93.69 78 ILE A CA 1
ATOM 572 C C . ILE A 1 78 ? 1.183 5.140 -2.781 1.00 93.69 78 ILE A C 1
ATOM 574 O O . ILE A 1 78 ? 0.529 5.489 -1.805 1.00 93.69 78 ILE A O 1
ATOM 578 N N . ARG A 1 79 ? 2.438 4.688 -2.654 1.00 93.94 79 ARG A N 1
ATOM 579 C CA . ARG A 1 79 ? 3.085 4.508 -1.345 1.00 93.94 79 ARG A CA 1
ATOM 580 C C . ARG A 1 79 ? 3.138 5.806 -0.531 1.00 93.94 79 ARG A C 1
ATOM 582 O O . ARG A 1 79 ? 2.885 5.774 0.674 1.00 93.94 79 ARG A O 1
ATOM 589 N N . LEU A 1 80 ? 3.458 6.933 -1.171 1.00 96.19 80 LEU A N 1
ATOM 590 C CA . LEU A 1 80 ? 3.466 8.243 -0.518 1.00 96.19 80 LEU A CA 1
ATOM 591 C C . LEU A 1 80 ? 2.061 8.636 -0.043 1.00 96.19 80 LEU A C 1
ATOM 593 O O . LEU A 1 80 ? 1.885 8.990 1.123 1.00 96.19 80 LEU A O 1
ATOM 597 N N . TRP A 1 81 ? 1.057 8.549 -0.914 1.00 95.75 81 TRP A N 1
ATOM 598 C CA . TRP A 1 81 ? -0.315 8.928 -0.576 1.00 95.75 81 TRP A CA 1
ATOM 599 C C . TRP A 1 81 ? -0.937 8.016 0.484 1.00 95.75 81 TRP A C 1
ATOM 601 O O . TRP A 1 81 ? -1.586 8.524 1.398 1.00 95.75 81 TRP A O 1
ATOM 611 N N . SER A 1 82 ? -0.669 6.707 0.452 1.00 94.75 82 SER A N 1
ATOM 612 C CA . SER A 1 82 ? -1.086 5.771 1.503 1.00 94.75 82 SER A CA 1
ATOM 613 C C . SER A 1 82 ? -0.498 6.150 2.862 1.00 94.75 82 SER A C 1
ATOM 615 O O . SER A 1 82 ? -1.207 6.128 3.872 1.00 94.75 82 SER A O 1
ATOM 617 N N . PHE A 1 83 ? 0.781 6.543 2.905 1.00 95.50 83 PHE A N 1
ATOM 618 C CA . PHE A 1 83 ? 1.412 7.031 4.131 1.00 95.50 83 PHE A CA 1
ATOM 619 C C . PHE A 1 83 ? 0.745 8.318 4.633 1.00 95.50 83 PHE A C 1
ATOM 621 O O . PHE A 1 83 ? 0.369 8.396 5.805 1.00 95.50 83 PHE A O 1
ATOM 628 N N . LEU A 1 84 ? 0.558 9.306 3.751 1.00 97.06 84 LEU A N 1
ATOM 629 C CA . LEU A 1 84 ? -0.045 10.592 4.106 1.00 97.06 84 LEU A CA 1
ATOM 630 C C . LEU A 1 84 ? -1.485 10.434 4.602 1.00 97.06 84 LEU A C 1
ATOM 632 O O . LEU A 1 84 ? -1.828 11.002 5.638 1.00 97.06 84 LEU A O 1
ATOM 636 N N . LEU A 1 85 ? -2.311 9.638 3.917 1.00 95.81 85 LEU A N 1
ATOM 637 C CA . LEU A 1 85 ? -3.684 9.382 4.346 1.00 95.81 85 LEU A CA 1
ATOM 638 C C . LEU A 1 85 ? -3.713 8.646 5.688 1.00 95.81 85 LEU A C 1
ATOM 640 O O . LEU A 1 85 ? -4.441 9.059 6.586 1.00 95.81 85 LEU A O 1
ATOM 644 N N . SER A 1 86 ? -2.888 7.610 5.866 1.00 94.94 86 SER A N 1
ATOM 645 C CA . SER A 1 86 ? -2.811 6.872 7.135 1.00 94.94 86 SER A CA 1
ATOM 646 C C . SER A 1 86 ? -2.420 7.788 8.298 1.00 94.94 86 SER A C 1
ATOM 648 O O . SER A 1 86 ? -3.047 7.759 9.359 1.00 94.94 86 SER A O 1
ATOM 650 N N . ALA A 1 87 ? -1.421 8.650 8.092 1.00 97.25 87 ALA A N 1
ATOM 651 C CA . ALA A 1 87 ? -1.015 9.646 9.075 1.00 97.25 87 ALA A CA 1
ATOM 652 C C . ALA A 1 87 ? -2.150 10.640 9.366 1.00 97.25 87 ALA A C 1
ATOM 654 O O . ALA A 1 87 ? -2.467 10.880 10.531 1.00 97.25 87 ALA A O 1
ATOM 655 N N . ALA A 1 88 ? -2.806 11.167 8.330 1.00 96.88 88 ALA A N 1
ATOM 656 C CA . ALA A 1 88 ? -3.923 12.096 8.470 1.00 96.88 88 ALA A CA 1
ATOM 657 C C . ALA A 1 88 ? -5.097 11.480 9.247 1.00 96.88 88 ALA A C 1
ATOM 659 O O . ALA A 1 88 ? -5.639 12.124 10.144 1.00 96.88 88 ALA A O 1
ATOM 660 N N . VAL A 1 89 ? -5.452 10.222 8.972 1.00 96.00 89 VAL A N 1
ATOM 661 C CA . VAL A 1 89 ? -6.507 9.492 9.690 1.00 96.00 89 VAL A CA 1
ATOM 662 C C . VAL A 1 89 ? -6.152 9.323 11.165 1.00 96.00 89 VAL A C 1
ATOM 664 O O . VAL A 1 89 ? -6.981 9.610 12.029 1.00 96.00 89 VAL A O 1
ATOM 667 N N . LEU A 1 90 ? -4.924 8.905 11.485 1.00 95.69 90 LEU A N 1
ATOM 668 C CA . LEU A 1 90 ? -4.492 8.746 12.877 1.00 95.69 90 LEU A CA 1
ATOM 669 C C . LEU A 1 90 ? -4.462 10.084 13.625 1.00 95.69 90 LEU A C 1
ATOM 671 O O . LEU A 1 90 ? -4.925 10.162 14.766 1.00 95.69 90 LEU A O 1
ATOM 675 N N . LEU A 1 91 ? -3.975 11.143 12.975 1.00 97.38 91 LEU A N 1
ATOM 676 C CA . LEU A 1 91 ? -4.002 12.497 13.523 1.00 97.38 91 LEU A CA 1
ATOM 677 C C . LEU A 1 91 ? -5.436 12.980 13.742 1.00 97.38 91 LEU A C 1
ATOM 679 O O . LEU A 1 91 ? -5.720 13.545 14.794 1.00 97.38 91 LEU A O 1
ATOM 683 N N . LEU A 1 92 ? -6.357 12.707 12.817 1.00 96.44 92 LEU A N 1
ATOM 684 C CA . LEU A 1 92 ? -7.774 13.045 12.951 1.00 96.44 92 LEU A CA 1
ATOM 685 C C . LEU A 1 92 ? -8.427 12.301 14.122 1.00 96.4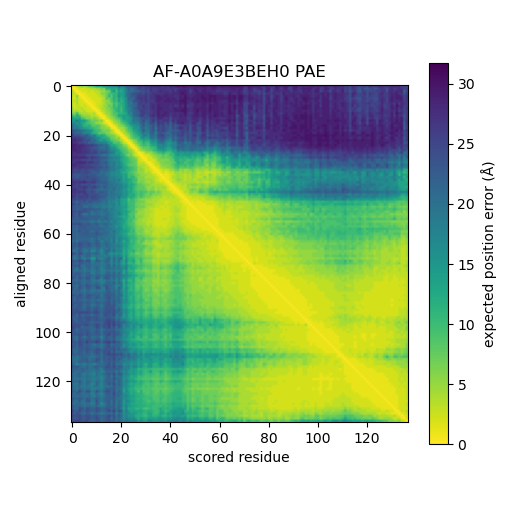4 92 LEU A C 1
ATOM 687 O O . LEU A 1 92 ? -9.108 12.919 14.940 1.00 96.44 92 LEU A O 1
ATOM 691 N N . VAL A 1 93 ? -8.176 10.996 14.262 1.00 96.25 93 VAL A N 1
ATOM 692 C CA . VAL A 1 93 ? -8.673 10.186 15.388 1.00 96.25 93 VAL A CA 1
ATOM 693 C C . VAL A 1 93 ? -8.167 10.730 16.727 1.00 96.25 93 VAL A C 1
ATOM 695 O O . VAL A 1 93 ? -8.915 10.743 17.715 1.00 96.25 93 VAL A O 1
ATOM 698 N N . LEU A 1 94 ? -6.913 11.186 16.771 1.00 95.88 94 LEU A N 1
ATOM 699 C CA . LEU A 1 94 ? -6.311 11.767 17.965 1.00 95.88 94 LEU A CA 1
ATOM 700 C C . LEU A 1 94 ? -6.866 13.169 18.261 1.00 95.88 94 LEU A C 1
ATOM 702 O O . LEU A 1 94 ? -7.338 13.409 19.373 1.00 95.88 94 LEU A O 1
ATOM 706 N N . ALA A 1 95 ? -6.868 14.062 17.270 1.00 96.75 95 ALA A N 1
ATOM 707 C CA . ALA A 1 95 ? -7.307 15.451 17.389 1.00 96.75 95 ALA A CA 1
ATOM 708 C C . ALA A 1 95 ? -8.800 15.564 17.723 1.00 96.75 95 ALA A C 1
ATOM 710 O O . ALA A 1 95 ? -9.187 16.354 18.581 1.00 96.75 95 ALA A O 1
ATOM 711 N N . ALA A 1 96 ? -9.643 14.719 17.124 1.00 95.88 96 ALA A N 1
ATOM 712 C CA . ALA A 1 96 ? -11.077 14.684 17.409 1.00 95.88 96 ALA A CA 1
ATOM 713 C C . ALA A 1 96 ? -11.420 13.969 18.734 1.00 95.88 96 ALA A C 1
ATOM 715 O O . ALA A 1 96 ? -12.594 13.862 19.105 1.00 95.88 96 ALA A O 1
ATOM 716 N N . GLY A 1 97 ? -10.420 13.431 19.445 1.00 95.62 97 GLY A N 1
ATOM 717 C CA . GLY A 1 97 ? -10.605 12.694 20.696 1.00 95.62 97 GLY A CA 1
ATOM 718 C C . GLY A 1 97 ? -11.349 11.365 20.529 1.00 95.62 97 GLY A C 1
ATOM 719 O O . GLY A 1 97 ? -11.875 10.819 21.503 1.00 95.62 97 GLY A O 1
ATOM 720 N N . TRP A 1 98 ? -11.416 10.823 19.310 1.00 96.25 98 TRP A N 1
ATOM 721 C CA . TRP A 1 98 ? -12.151 9.592 19.018 1.00 96.25 98 TRP A CA 1
ATOM 722 C C . TRP A 1 98 ? -11.539 8.386 19.724 1.00 96.25 98 TRP A C 1
ATOM 724 O O . TRP A 1 98 ? -12.287 7.553 20.229 1.00 96.25 98 TRP A O 1
ATOM 734 N N . SER A 1 99 ? -10.211 8.344 19.875 1.00 94.56 99 SER A N 1
ATOM 735 C CA . SER A 1 99 ? -9.535 7.274 20.626 1.00 94.56 99 SER A CA 1
ATOM 736 C C . SER A 1 99 ? -10.008 7.192 22.088 1.00 94.56 99 SER A C 1
ATOM 738 O O . SER A 1 99 ? -10.268 6.095 22.587 1.00 94.56 99 SER A O 1
ATOM 740 N N . ARG A 1 100 ? -10.224 8.338 22.759 1.00 95.75 100 ARG A N 1
ATOM 741 C CA . ARG A 1 100 ? -10.789 8.367 24.124 1.00 95.75 100 ARG A CA 1
ATOM 742 C C . ARG A 1 100 ? -12.204 7.792 24.135 1.00 95.75 100 ARG A C 1
ATOM 744 O O . ARG A 1 100 ? -12.477 6.843 24.857 1.00 95.75 100 ARG A O 1
ATOM 751 N N . ARG A 1 101 ? -13.066 8.266 23.229 1.00 96.00 101 ARG A N 1
ATOM 752 C CA . ARG A 1 101 ? -14.453 7.783 23.112 1.00 96.00 101 ARG A CA 1
ATOM 753 C C . ARG A 1 101 ? -14.539 6.282 22.810 1.00 96.00 101 ARG A C 1
ATOM 755 O O . ARG A 1 101 ? -15.440 5.618 23.316 1.00 96.00 101 ARG A O 1
ATOM 762 N N . MET A 1 102 ? -13.635 5.744 21.990 1.00 96.69 102 MET A N 1
ATOM 763 C CA . MET A 1 102 ? -13.557 4.308 21.685 1.00 96.69 102 MET A CA 1
ATOM 764 C C . MET A 1 102 ? -13.186 3.482 22.917 1.00 96.69 102 MET A C 1
ATOM 766 O O . MET A 1 102 ? -13.770 2.417 23.136 1.00 96.69 102 MET A O 1
ATOM 770 N N . ARG A 1 103 ? -12.247 3.980 23.733 1.00 95.31 103 ARG A N 1
ATOM 771 C CA . ARG A 1 103 ? -11.876 3.364 25.011 1.00 95.31 103 ARG A CA 1
ATOM 772 C C . ARG A 1 103 ? -13.056 3.363 25.977 1.00 95.31 103 ARG A C 1
ATOM 774 O O . ARG A 1 103 ? -13.433 2.296 26.449 1.00 95.31 103 ARG A O 1
ATOM 781 N N . ASP A 1 104 ? -13.703 4.511 26.167 1.00 96.81 104 ASP A N 1
ATOM 782 C CA . ASP A 1 104 ? -14.847 4.624 27.077 1.00 96.81 104 ASP A CA 1
ATOM 783 C C . ASP A 1 104 ? -15.995 3.697 26.641 1.00 96.81 104 ASP A C 1
ATOM 785 O O . ASP A 1 104 ? -16.675 3.093 27.468 1.00 96.81 104 ASP A O 1
ATOM 789 N N . ARG A 1 105 ? -16.225 3.552 25.327 1.00 95.25 105 ARG A N 1
ATOM 790 C CA . ARG A 1 105 ? -17.193 2.585 24.781 1.00 95.25 105 ARG A CA 1
ATOM 791 C C . ARG A 1 105 ? -16.801 1.146 25.102 1.00 95.25 105 ARG A C 1
ATOM 793 O O . ARG A 1 105 ? -17.657 0.385 25.543 1.00 95.25 105 ARG A O 1
ATOM 800 N N . ALA A 1 106 ? -15.537 0.778 24.905 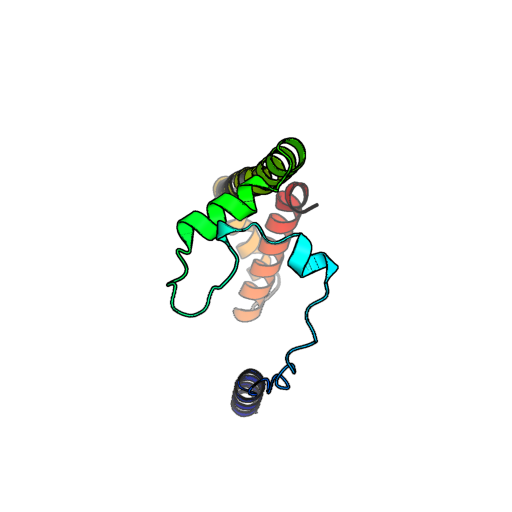1.00 95.88 106 ALA A N 1
ATOM 801 C CA . ALA A 1 106 ? -15.057 -0.571 25.185 1.00 95.88 106 ALA A CA 1
ATOM 802 C C . ALA A 1 106 ? -15.210 -0.935 26.672 1.00 95.88 106 ALA A C 1
ATOM 804 O O . ALA A 1 106 ? -15.671 -2.029 26.993 1.00 95.88 106 ALA A O 1
ATOM 805 N N . GLU A 1 107 ? -14.900 0.001 27.571 1.00 96.31 107 GLU A N 1
ATOM 806 C CA . GLU A 1 107 ? -15.058 -0.170 29.020 1.00 96.31 107 GLU A CA 1
ATOM 807 C C . GLU A 1 107 ? -16.526 -0.312 29.445 1.00 96.31 107 GLU A C 1
ATOM 809 O O . GLU A 1 107 ? -16.830 -1.094 30.346 1.00 96.31 107 GLU A O 1
ATOM 814 N N . ARG A 1 108 ? -17.453 0.378 28.763 1.00 95.00 108 ARG A N 1
ATOM 815 C CA . ARG A 1 108 ? -18.899 0.230 29.006 1.00 95.00 108 ARG A CA 1
ATOM 816 C C . ARG A 1 108 ? -19.465 -1.102 28.519 1.00 95.00 108 ARG A C 1
ATOM 818 O O . ARG A 1 108 ? -20.388 -1.620 29.139 1.00 95.00 108 ARG A O 1
AT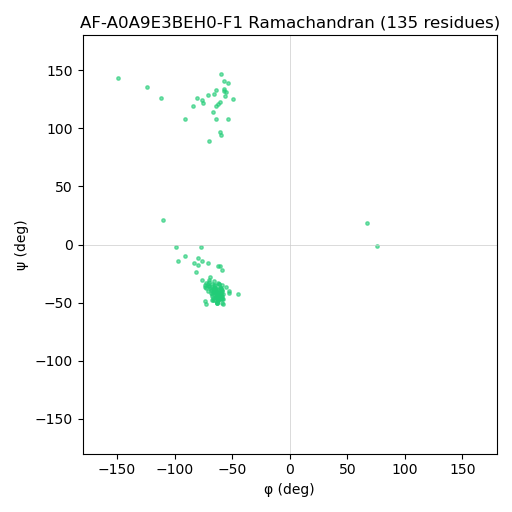OM 825 N N . ILE A 1 109 ? -18.943 -1.648 27.421 1.00 95.00 109 ILE A N 1
ATOM 826 C CA . ILE A 1 109 ? -19.447 -2.897 26.826 1.00 95.00 109 ILE A CA 1
ATOM 827 C C . ILE A 1 109 ? -19.044 -4.114 27.666 1.00 95.00 109 ILE A C 1
ATOM 829 O O . ILE A 1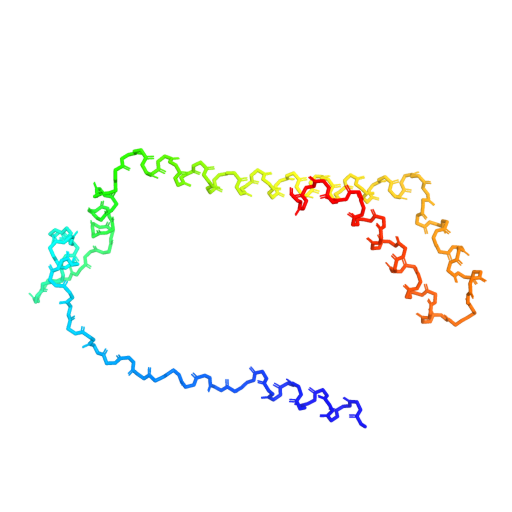 109 ? -19.804 -5.074 27.777 1.00 95.00 109 ILE A O 1
ATOM 833 N N . THR A 1 110 ? -17.846 -4.111 28.256 1.00 93.00 110 THR A N 1
ATOM 834 C CA . THR A 1 110 ? -17.338 -5.276 28.986 1.00 93.00 110 THR A CA 1
ATOM 835 C C . THR A 1 110 ? -16.412 -4.898 30.133 1.00 93.00 110 THR A C 1
ATOM 837 O O . THR A 1 110 ? -15.586 -3.995 30.030 1.00 93.00 110 THR A O 1
ATOM 840 N N . ARG A 1 111 ? -16.503 -5.655 31.234 1.00 92.56 111 ARG A N 1
ATOM 841 C CA . ARG A 1 111 ? -15.619 -5.520 32.406 1.00 92.56 111 ARG A CA 1
ATOM 842 C C . ARG A 1 111 ? -14.282 -6.255 32.252 1.00 92.56 111 ARG A C 1
ATOM 844 O O . ARG A 1 111 ? -13.366 -6.019 33.033 1.00 92.56 111 ARG A O 1
ATOM 851 N N . ARG A 1 112 ? -14.153 -7.177 31.286 1.00 95.25 112 ARG A N 1
ATOM 852 C CA . ARG A 1 112 ? -12.921 -7.966 31.096 1.00 95.25 112 ARG A CA 1
ATOM 853 C C . ARG A 1 112 ? -11.911 -7.187 30.256 1.00 95.25 112 ARG A C 1
ATOM 855 O O . ARG A 1 112 ? -12.156 -6.950 29.077 1.00 95.25 112 ARG A O 1
ATOM 862 N N . ARG A 1 113 ? -10.735 -6.898 30.823 1.00 91.56 113 ARG A N 1
ATOM 863 C CA . ARG A 1 113 ? -9.671 -6.109 30.172 1.00 91.56 113 ARG A CA 1
ATOM 864 C C . ARG A 1 113 ? -9.277 -6.619 28.779 1.00 91.56 113 ARG A C 1
ATOM 866 O O . ARG A 1 113 ? -9.127 -5.822 27.862 1.00 91.56 113 ARG A O 1
ATOM 873 N N . SER A 1 114 ? -9.169 -7.934 28.582 1.00 93.81 114 SER A N 1
ATOM 874 C CA . SER A 1 114 ? -8.838 -8.509 27.266 1.00 93.81 114 SER A CA 1
ATOM 875 C C . SER A 1 114 ? -9.912 -8.232 26.210 1.00 93.81 114 SER A C 1
ATOM 877 O O . SER A 1 114 ? -9.588 -7.930 25.065 1.00 93.81 114 SER A O 1
ATOM 879 N N . LEU A 1 115 ? -11.192 -8.286 26.597 1.00 94.69 115 LEU A N 1
ATOM 880 C CA . LEU A 1 115 ? -12.297 -7.977 25.690 1.00 94.69 115 LEU A CA 1
ATOM 881 C C . LEU A 1 115 ? -12.382 -6.473 25.407 1.00 94.69 115 LEU A C 1
ATOM 883 O O . LEU A 1 115 ? -12.704 -6.100 24.287 1.00 94.69 115 LEU A O 1
ATOM 887 N N . GLN A 1 116 ? -12.034 -5.611 26.367 1.00 95.06 116 GLN A N 1
ATOM 888 C CA . GLN A 1 116 ? -11.947 -4.165 26.132 1.00 95.06 116 GLN A CA 1
ATOM 889 C C . GLN A 1 116 ? -10.904 -3.838 25.055 1.00 95.06 116 GLN A C 1
ATOM 891 O O . GLN A 1 116 ? -11.193 -3.076 24.137 1.00 95.06 116 GLN A O 1
ATOM 896 N N . VAL A 1 117 ? -9.715 -4.453 25.124 1.00 95.56 117 VAL A N 1
ATOM 897 C CA . VAL A 1 117 ? -8.666 -4.278 24.102 1.00 95.56 117 VAL A CA 1
ATOM 898 C C . VAL A 1 117 ? -9.153 -4.754 22.736 1.00 95.56 117 VAL A C 1
ATOM 900 O O . VAL A 1 117 ? -8.965 -4.047 21.750 1.00 95.56 117 VAL A O 1
ATOM 903 N N . PHE A 1 118 ? -9.824 -5.907 22.675 1.00 96.06 118 PHE A N 1
ATOM 904 C CA . PHE A 1 118 ? -10.381 -6.421 21.424 1.00 96.06 118 PHE A CA 1
ATOM 905 C C . PHE A 1 118 ? -11.448 -5.486 20.837 1.00 96.06 118 PHE A C 1
ATOM 907 O O . PHE A 1 118 ? -11.378 -5.126 19.668 1.00 96.06 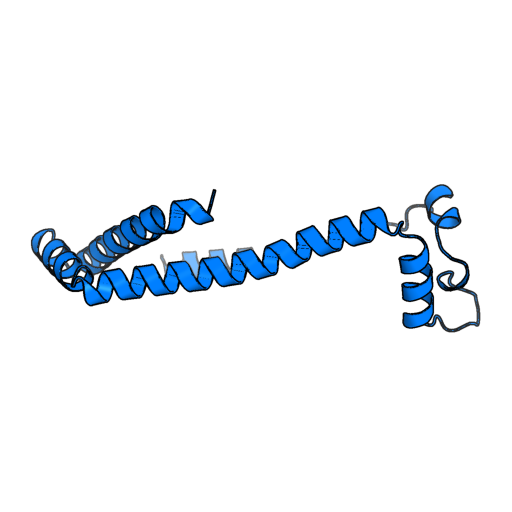118 PHE A O 1
ATOM 914 N N . VAL A 1 119 ? -12.397 -5.020 21.653 1.00 96.50 119 VAL A N 1
ATOM 915 C CA . VAL A 1 119 ? -13.453 -4.089 21.222 1.00 96.50 119 VAL A CA 1
ATOM 916 C C . VAL A 1 119 ? -12.870 -2.741 20.786 1.00 96.50 119 VAL A C 1
ATOM 918 O O . VAL A 1 119 ? -13.341 -2.149 19.816 1.00 96.50 119 VAL A O 1
ATOM 921 N N . TYR A 1 120 ? -11.838 -2.239 21.467 1.00 96.69 120 TYR A N 1
ATOM 922 C CA . TYR A 1 120 ? -11.099 -1.056 21.020 1.00 96.69 120 TYR A CA 1
ATOM 923 C C . TYR A 1 120 ? -10.424 -1.296 19.664 1.00 96.69 120 TYR A C 1
ATOM 925 O O . TYR A 1 120 ? -10.561 -0.474 18.762 1.00 96.69 120 TYR A O 1
ATOM 933 N N . TRP A 1 121 ? -9.735 -2.429 19.509 1.00 96.88 121 TRP A N 1
ATOM 934 C CA . TRP A 1 121 ? -9.051 -2.788 18.270 1.00 96.88 121 TRP A CA 1
ATOM 935 C C . TRP A 1 121 ? -10.024 -2.873 17.090 1.00 96.88 121 TRP A C 1
ATOM 937 O O . TRP A 1 121 ? -9.756 -2.275 16.055 1.00 96.88 121 TRP A O 1
ATOM 947 N N . VAL A 1 122 ? -11.186 -3.511 17.270 1.00 97.56 122 VAL A N 1
ATOM 948 C CA . VAL A 1 122 ? -12.233 -3.592 16.237 1.00 97.56 122 VAL A CA 1
ATOM 949 C C . VAL A 1 122 ? -12.730 -2.200 15.836 1.00 97.56 122 VAL A C 1
ATOM 951 O O .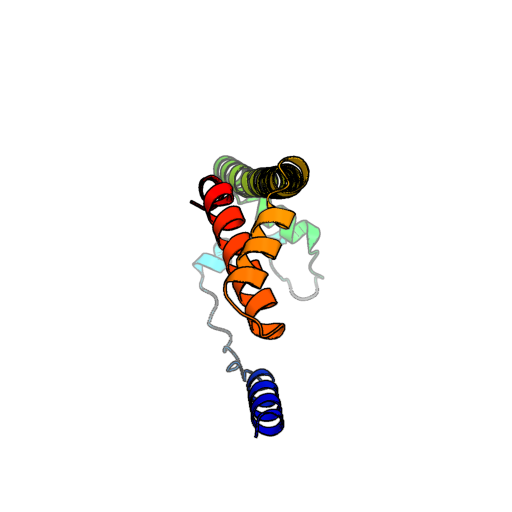 VAL A 1 122 ? -12.847 -1.916 14.648 1.00 97.56 122 VAL A O 1
ATOM 954 N N . GLN A 1 123 ? -12.994 -1.313 16.803 1.00 96.62 123 GLN A N 1
ATOM 955 C CA . GLN A 1 123 ? -13.423 0.062 16.510 1.00 96.62 123 GLN A CA 1
ATOM 956 C C . GLN A 1 123 ? -12.360 0.842 15.732 1.00 96.62 123 GLN A C 1
ATOM 958 O O . GLN A 1 123 ? -12.693 1.547 14.781 1.00 96.62 123 GLN A O 1
ATOM 963 N N . LEU A 1 124 ? -11.094 0.730 16.142 1.00 95.75 124 LEU A N 1
ATOM 964 C CA . LEU A 1 124 ? -9.996 1.422 15.480 1.00 95.75 124 LEU A CA 1
ATOM 965 C C . LEU A 1 124 ? -9.803 0.893 14.056 1.00 95.75 124 LEU A C 1
ATOM 967 O O . LEU A 1 124 ? -9.761 1.701 13.135 1.00 95.75 124 LEU A O 1
ATOM 971 N N . ALA A 1 125 ? -9.775 -0.431 13.882 1.00 95.50 125 ALA A N 1
ATOM 972 C CA . ALA A 1 125 ? -9.667 -1.082 12.581 1.00 95.50 125 ALA A CA 1
ATOM 973 C C . ALA A 1 125 ? -10.807 -0.664 11.644 1.00 95.50 125 ALA A C 1
ATOM 975 O O . ALA A 1 125 ? -10.549 -0.252 10.520 1.00 95.50 125 ALA A O 1
ATOM 976 N N . ALA A 1 126 ? -12.057 -0.677 12.119 1.00 96.12 126 ALA A N 1
ATOM 977 C CA . ALA A 1 126 ? -13.207 -0.266 11.316 1.00 96.12 126 ALA A CA 1
ATOM 978 C C . ALA A 1 126 ? -13.089 1.186 10.828 1.00 96.12 126 ALA A C 1
ATOM 980 O O . ALA A 1 126 ? -13.343 1.468 9.660 1.00 96.12 126 ALA A O 1
ATOM 981 N N . VAL A 1 127 ? -12.672 2.105 11.705 1.00 95.44 127 VAL A N 1
ATOM 982 C CA . VAL A 1 127 ? -12.484 3.517 11.344 1.00 95.44 127 VAL A CA 1
ATOM 983 C C . VAL A 1 127 ? -11.339 3.682 10.349 1.00 95.44 127 VAL A C 1
ATOM 985 O O . VAL A 1 127 ? -11.526 4.341 9.329 1.00 95.44 127 VAL A O 1
ATOM 988 N N . THR A 1 128 ? -10.178 3.073 10.599 1.00 93.81 128 THR A N 1
ATOM 989 C CA . THR A 1 128 ? -9.027 3.188 9.693 1.00 93.81 128 THR A CA 1
ATOM 990 C C . THR A 1 128 ? -9.294 2.547 8.339 1.00 93.81 128 THR A C 1
ATOM 992 O O . THR A 1 128 ? -8.920 3.128 7.330 1.00 93.81 128 THR A O 1
ATOM 995 N N . THR A 1 129 ? -9.986 1.406 8.294 1.00 93.00 129 THR A N 1
ATOM 996 C CA . THR A 1 129 ? -10.366 0.753 7.037 1.00 93.00 129 THR A CA 1
ATOM 997 C C . THR A 1 129 ? -11.390 1.582 6.279 1.00 93.00 129 THR A C 1
ATOM 999 O O . THR A 1 129 ? -11.215 1.781 5.092 1.00 93.00 129 THR A O 1
ATOM 1002 N N . LEU A 1 130 ? -12.424 2.123 6.930 1.00 94.75 130 LEU A N 1
ATOM 1003 C CA . LEU A 1 130 ? -13.446 2.911 6.232 1.00 94.75 130 LEU A CA 1
ATOM 1004 C C . LEU A 1 130 ? -12.882 4.216 5.649 1.00 94.75 130 LEU A C 1
ATOM 1006 O O . LEU A 1 130 ? -13.232 4.596 4.536 1.00 94.75 130 LEU A O 1
ATOM 1010 N N . LEU A 1 131 ? -12.017 4.900 6.401 1.00 92.94 131 LEU A N 1
ATOM 1011 C CA . LEU A 1 131 ? -11.370 6.133 5.946 1.00 92.94 131 LEU A CA 1
ATOM 1012 C C . LEU A 1 131 ? -10.237 5.873 4.944 1.00 92.94 131 LEU A C 1
ATOM 1014 O O . LEU A 1 131 ? -9.986 6.726 4.09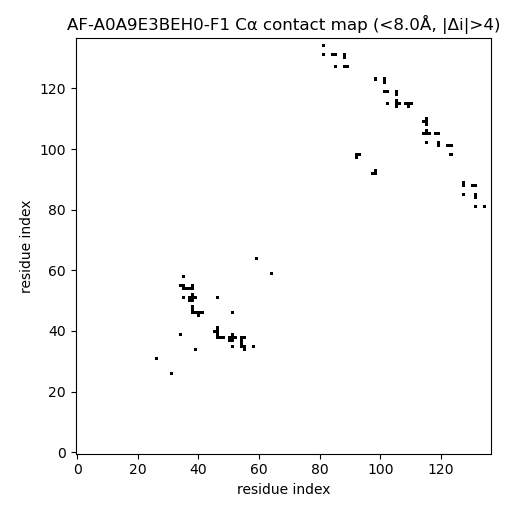9 1.00 92.94 131 LEU A O 1
ATOM 1018 N N . GLY A 1 132 ? -9.555 4.729 5.049 1.00 91.94 132 GLY A N 1
ATOM 1019 C CA . GLY A 1 132 ? -8.491 4.302 4.135 1.00 91.94 132 GLY A CA 1
ATOM 1020 C C . GLY A 1 132 ? -9.001 3.662 2.843 1.00 91.94 132 GLY A C 1
ATOM 1021 O O . GLY A 1 132 ? -8.325 3.753 1.824 1.00 91.94 132 GLY A O 1
ATOM 1022 N N . PHE A 1 133 ? -10.222 3.113 2.862 1.00 91.94 133 PHE A N 1
ATOM 1023 C CA . PHE A 1 133 ? -10.851 2.390 1.754 1.00 91.94 133 PHE A CA 1
ATOM 1024 C C . PHE A 1 133 ? -10.711 3.072 0.387 1.00 91.94 133 PHE A C 1
ATOM 1026 O O . PHE A 1 133 ? -10.391 2.366 -0.562 1.00 91.94 133 PHE A O 1
ATOM 1033 N N . PRO A 1 134 ? -10.877 4.406 0.242 1.00 88.56 134 PRO A N 1
ATOM 1034 C CA . PRO A 1 134 ? -10.756 5.059 -1.062 1.00 88.56 134 PRO A CA 1
ATOM 1035 C C . PRO A 1 134 ? -9.386 4.925 -1.747 1.00 88.56 134 PRO A C 1
ATOM 1037 O O . PRO A 1 134 ? -9.313 5.182 -2.942 1.00 88.56 134 PRO A O 1
ATOM 1040 N N . LEU A 1 135 ? -8.312 4.590 -1.020 1.00 86.50 135 LEU A N 1
ATOM 1041 C CA . LEU A 1 135 ? -6.988 4.325 -1.606 1.00 86.50 135 LEU A CA 1
ATOM 1042 C C . LEU A 1 135 ? -6.698 2.835 -1.819 1.00 86.50 135 LEU A C 1
ATOM 1044 O O . LEU A 1 135 ? -5.729 2.509 -2.501 1.00 86.50 135 LEU A O 1
ATOM 1048 N N . ASP A 1 136 ? -7.495 1.953 -1.218 1.00 82.62 136 ASP A N 1
ATOM 1049 C CA . ASP A 1 136 ? -7.288 0.505 -1.275 1.00 82.62 136 ASP A CA 1
ATOM 1050 C C . ASP A 1 136 ? -8.034 -0.154 -2.455 1.00 82.62 136 ASP A C 1
ATOM 1052 O O . ASP A 1 136 ? -7.807 -1.337 -2.724 1.00 82.62 136 ASP A O 1
ATOM 1056 N N . VAL A 1 137 ? -8.920 0.584 -3.143 1.00 76.69 137 VAL A N 1
ATOM 1057 C CA . VAL A 1 137 ? -9.765 0.108 -4.261 1.00 76.69 137 VAL A CA 1
ATOM 1058 C C . VAL A 1 137 ? -9.457 0.756 -5.601 1.00 76.69 137 VAL A C 1
ATOM 1060 O O . VAL A 1 137 ? -9.009 1.923 -5.621 1.00 76.69 137 VAL A O 1
#

Radius of gyration: 27.41 Å; Cα contacts (8 Å, |Δi|>4): 54; chains: 1; bounding box: 56×46×64 Å

Secondary structure (DSSP, 8-state):
-HHHHHHHHHHHTT----------PPPPHHHHHHS-GGGS-BTTB---HHHHHHHHHTTS-HHHHHHHHHHHHHHHHHHHHHHHHHHHHHHHHHHTTHHHHHHHHHHHH-S-HHHHHHHHHHHHHHHHHHHHHHHH-

Solvent-accessible surface area (backbone atoms only — not comparable to full-atom values): 8121 Å² total; per-residue (Å²): 109,71,69,60,54,52,50,52,55,55,55,65,73,66,60,79,81,78,70,75,82,77,70,85,67,79,76,56,69,72,61,62,69,69,54,36,78,65,53,56,86,47,91,98,50,84,80,50,70,65,59,16,49,53,45,48,56,68,71,55,55,68,69,60,50,53,52,49,50,53,56,57,52,49,52,55,53,50,55,51,52,55,49,52,51,54,51,50,51,54,49,47,36,56,74,72,43,44,59,58,55,42,47,56,50,17,55,71,75,36,90,50,68,72,56,21,54,50,50,31,50,53,54,50,50,53,52,52,48,64,74,45,41,81,75,78,107

pLDDT: mean 84.78, std 14.69, range [52.22, 97.56]

Foldseek 3Di:
DVVVVVVVVVVVVPDPPPDPPPDPDDDDVVVVVLQFPLLDDDPPDDRDPVSSVVRNVVSDDPVNVVVVCVVVVVVVVLVVVLVVQLVVLVVCCVVVVVLVVQLVVLVVVDVDPVSSVVSSVVVVVVSSCVSSVVSVD

Mean predicted aligned error: 12.08 Å